Protein AF-A0A015KZS1-F1 (afdb_monomer_lite)

Organism: Rhizophagus irregularis (strain DAOM 197198w) (NCBI:txid1432141)

Structure (mmCIF, N/CA/C/O backbone):
data_AF-A0A015KZS1-F1
#
_entry.id   AF-A0A015KZS1-F1
#
loop_
_atom_site.group_PDB
_atom_site.id
_atom_site.type_symbol
_atom_site.label_atom_id
_atom_site.label_alt_id
_atom_site.label_comp_id
_atom_site.label_asym_id
_atom_site.label_entity_id
_atom_site.label_seq_id
_atom_site.pdbx_PDB_ins_code
_atom_site.Cartn_x
_atom_site.Cartn_y
_atom_site.Cartn_z
_atom_site.occupancy
_atom_site.B_iso_or_equiv
_atom_site.auth_seq_id
_atom_site.auth_comp_id
_atom_site.auth_asym_id
_atom_site.auth_atom_id
_atom_site.pdbx_PDB_model_num
ATOM 1 N N . MET A 1 1 ? 8.414 10.273 -23.914 1.00 41.31 1 MET A N 1
ATOM 2 C CA . MET A 1 1 ? 9.792 10.284 -23.367 1.00 41.31 1 MET A CA 1
ATOM 3 C C . MET A 1 1 ? 10.698 9.603 -24.383 1.00 41.31 1 MET A C 1
ATOM 5 O O . MET A 1 1 ? 10.627 8.392 -24.504 1.00 41.31 1 MET A O 1
ATOM 9 N N . LEU A 1 2 ? 11.470 10.364 -25.162 1.00 37.53 2 LEU A N 1
ATOM 10 C CA . LEU A 1 2 ? 12.447 9.797 -26.099 1.00 37.53 2 LEU A CA 1
ATOM 11 C C . LEU A 1 2 ? 13.645 9.297 -25.290 1.00 37.53 2 LEU A C 1
ATOM 13 O O . LEU A 1 2 ? 14.421 10.102 -24.777 1.00 37.53 2 LEU A O 1
ATOM 17 N N . ILE A 1 3 ? 13.765 7.981 -25.128 1.00 47.75 3 ILE A N 1
ATOM 18 C CA . ILE A 1 3 ? 15.002 7.379 -24.634 1.00 47.75 3 ILE A CA 1
ATOM 19 C C . ILE A 1 3 ? 15.999 7.504 -25.786 1.00 47.75 3 ILE A C 1
ATOM 21 O O . ILE A 1 3 ? 15.872 6.823 -26.798 1.00 47.75 3 ILE A O 1
ATOM 25 N N . ARG A 1 4 ? 16.917 8.467 -25.680 1.00 50.09 4 ARG A N 1
ATOM 26 C CA . ARG A 1 4 ? 18.005 8.639 -26.647 1.00 50.09 4 ARG A CA 1
ATOM 27 C C . ARG A 1 4 ? 19.066 7.577 -26.380 1.00 50.09 4 ARG A C 1
ATOM 29 O O . ARG A 1 4 ? 19.359 7.300 -25.217 1.00 50.09 4 ARG A O 1
ATOM 36 N N . GLU A 1 5 ? 19.622 7.007 -27.445 1.00 52.88 5 GLU A N 1
ATOM 37 C CA . GLU A 1 5 ? 20.758 6.092 -27.353 1.00 52.88 5 GLU A CA 1
ATOM 38 C C . GLU A 1 5 ? 21.885 6.752 -26.557 1.00 52.88 5 GLU A C 1
ATOM 40 O O . GLU A 1 5 ? 22.395 7.817 -26.909 1.00 52.88 5 GLU A O 1
ATOM 45 N N . ALA A 1 6 ? 22.271 6.115 -25.456 1.00 58.34 6 ALA A N 1
ATOM 46 C CA . ALA A 1 6 ? 23.594 6.331 -24.911 1.00 58.34 6 ALA A CA 1
ATOM 47 C C . ALA A 1 6 ? 24.548 5.600 -25.861 1.00 58.34 6 ALA A C 1
ATOM 49 O O . ALA A 1 6 ? 24.364 4.404 -26.080 1.00 58.34 6 ALA A O 1
ATOM 50 N N . PHE A 1 7 ? 25.523 6.305 -26.443 1.00 64.50 7 PHE A N 1
ATOM 51 C CA . PHE A 1 7 ? 26.573 5.740 -27.302 1.00 64.50 7 PHE A CA 1
ATOM 52 C C . PHE A 1 7 ? 27.493 4.802 -26.497 1.00 64.50 7 PHE A C 1
ATOM 54 O O . PHE A 1 7 ? 28.663 5.087 -26.251 1.00 64.50 7 PHE A O 1
ATOM 61 N N . ILE A 1 8 ? 26.936 3.697 -26.012 1.00 74.44 8 ILE A N 1
ATOM 62 C CA . ILE A 1 8 ? 27.614 2.686 -25.216 1.00 74.44 8 ILE A CA 1
ATOM 63 C C . ILE A 1 8 ? 28.193 1.677 -26.194 1.00 74.44 8 ILE A C 1
ATOM 65 O O . ILE A 1 8 ? 27.465 1.028 -26.944 1.00 74.44 8 ILE A O 1
ATOM 69 N N . ASN A 1 9 ? 29.513 1.527 -26.168 1.00 77.25 9 ASN A N 1
ATOM 70 C CA . ASN A 1 9 ? 30.171 0.493 -26.945 1.00 77.25 9 ASN A CA 1
ATOM 71 C C . ASN A 1 9 ? 29.974 -0.861 -26.243 1.00 77.25 9 ASN A C 1
ATOM 73 O O . ASN A 1 9 ? 30.542 -1.112 -25.177 1.00 77.25 9 ASN A O 1
ATOM 77 N N . LEU A 1 10 ? 29.108 -1.701 -26.806 1.00 78.62 10 LEU A N 1
ATOM 78 C CA . LEU A 1 10 ? 28.689 -2.968 -26.215 1.00 78.62 10 LEU A CA 1
ATOM 79 C C . LEU A 1 10 ? 29.472 -4.129 -26.837 1.00 78.62 10 LEU A C 1
ATOM 81 O O . LEU A 1 10 ? 29.408 -4.355 -28.043 1.00 78.62 10 LEU A O 1
ATOM 85 N N . LYS A 1 11 ? 30.147 -4.929 -26.006 1.00 85.75 11 LYS A N 1
ATOM 86 C CA . LYS A 1 11 ? 30.738 -6.203 -26.434 1.00 85.75 11 LYS A CA 1
ATOM 87 C C . LYS A 1 11 ? 29.907 -7.367 -25.905 1.00 85.75 11 LYS A C 1
ATOM 89 O O . LYS A 1 11 ? 29.907 -7.642 -24.708 1.00 85.75 11 LYS A O 1
ATOM 94 N N . LEU A 1 12 ? 29.223 -8.064 -26.807 1.00 85.94 12 LEU A N 1
ATOM 95 C CA . LEU A 1 12 ? 28.456 -9.265 -26.481 1.00 85.94 12 LEU A CA 1
ATOM 96 C C . LEU A 1 12 ? 29.362 -10.497 -26.526 1.00 85.94 12 LEU A C 1
ATOM 98 O O . LEU A 1 12 ? 29.999 -10.773 -27.541 1.00 85.94 12 LEU A O 1
ATOM 102 N N . VAL A 1 13 ? 29.405 -11.252 -25.428 1.00 86.25 13 VAL A N 1
ATOM 103 C CA . VAL A 1 13 ? 30.157 -12.508 -25.332 1.00 86.25 13 VAL A CA 1
ATOM 104 C C . VAL A 1 13 ? 29.194 -13.622 -24.954 1.00 86.25 13 VAL A C 1
ATOM 106 O O . VAL A 1 13 ? 28.576 -13.590 -23.892 1.00 86.25 13 VAL A O 1
ATOM 109 N N . LYS A 1 14 ? 29.062 -14.617 -25.834 1.00 89.81 14 LYS A N 1
ATOM 110 C CA . LYS A 1 14 ? 28.253 -15.808 -25.573 1.00 89.81 14 LYS A CA 1
ATOM 111 C C . LYS A 1 14 ? 29.041 -16.776 -24.696 1.00 89.81 14 LYS A C 1
ATOM 113 O O . LYS A 1 14 ? 30.149 -17.168 -25.048 1.00 89.81 14 LYS A O 1
ATOM 118 N N . ILE A 1 15 ? 28.442 -17.189 -23.585 1.00 89.75 15 ILE A N 1
ATOM 119 C CA . ILE A 1 15 ? 29.035 -18.113 -22.615 1.00 89.75 15 ILE A CA 1
ATOM 120 C C . ILE A 1 15 ? 28.181 -19.384 -22.571 1.00 89.75 15 ILE A C 1
ATOM 122 O O . ILE A 1 15 ? 26.953 -19.324 -22.659 1.00 89.75 15 ILE A O 1
ATOM 126 N N . LYS A 1 16 ? 28.824 -20.551 -22.472 1.00 87.00 16 LYS A N 1
ATOM 127 C CA . LYS A 1 16 ? 28.124 -21.828 -22.286 1.00 87.00 16 LYS A CA 1
ATOM 128 C C . LYS A 1 16 ? 27.555 -21.898 -20.864 1.00 87.00 16 LYS A C 1
ATOM 130 O O . LYS A 1 16 ? 28.233 -21.533 -19.911 1.00 87.00 16 LYS A O 1
ATOM 135 N N . GLY A 1 17 ? 26.332 -22.403 -20.710 1.00 82.25 17 GLY A N 1
ATOM 136 C CA . GLY A 1 17 ? 25.757 -22.638 -19.384 1.00 82.25 17 GLY A CA 1
ATOM 137 C C . GLY A 1 17 ? 26.635 -23.571 -18.546 1.00 82.25 17 GLY A C 1
ATOM 138 O O . GLY A 1 17 ? 27.228 -24.507 -19.087 1.00 82.25 17 GLY A O 1
ATOM 139 N N . HIS A 1 18 ? 26.717 -23.304 -17.241 1.00 79.75 18 HIS A N 1
ATOM 140 C CA . HIS A 1 18 ? 27.516 -24.085 -16.292 1.00 79.75 18 HIS A CA 1
ATOM 141 C C . HIS A 1 18 ? 29.012 -24.161 -16.642 1.00 79.75 18 HIS A C 1
ATOM 143 O O . HIS A 1 18 ? 29.680 -25.145 -16.340 1.00 79.75 18 HIS A O 1
ATOM 149 N N . SER A 1 19 ? 29.563 -23.118 -17.267 1.00 84.56 19 SER A N 1
ATOM 150 C CA . SER A 1 19 ? 30.995 -23.021 -17.576 1.00 84.56 19 SER A CA 1
ATOM 151 C C . SER A 1 19 ? 31.872 -22.685 -16.359 1.00 84.56 19 SER A C 1
ATOM 153 O O . SER A 1 19 ? 33.041 -22.353 -16.537 1.00 84.56 19 SER A O 1
ATOM 155 N N . GLY A 1 20 ? 31.312 -22.687 -15.144 1.00 85.75 20 GLY A N 1
ATOM 156 C CA . GLY A 1 20 ? 32.003 -22.304 -13.908 1.00 85.75 20 GLY A CA 1
ATOM 157 C C . GLY A 1 20 ? 32.264 -20.801 -13.773 1.00 85.75 20 GLY A C 1
ATOM 158 O O . GLY A 1 20 ? 33.031 -20.381 -12.909 1.00 85.75 20 GLY A O 1
ATOM 159 N N . ILE A 1 21 ? 31.650 -19.970 -14.626 1.00 90.94 21 ILE A N 1
ATOM 160 C CA . ILE A 1 21 ? 31.760 -18.513 -14.527 1.00 90.94 21 ILE A CA 1
ATOM 161 C C . ILE A 1 21 ? 30.728 -18.030 -13.513 1.00 90.94 21 ILE A C 1
ATOM 163 O O . ILE A 1 21 ? 29.539 -17.926 -13.816 1.00 90.94 21 ILE A O 1
ATOM 167 N N . ILE A 1 22 ? 31.220 -17.670 -12.329 1.00 92.19 22 ILE A N 1
ATOM 168 C CA . ILE A 1 22 ? 30.424 -17.284 -11.156 1.00 92.19 22 ILE A CA 1
ATOM 169 C C . ILE A 1 22 ? 29.318 -16.277 -11.511 1.00 92.19 22 ILE A C 1
ATOM 171 O O . ILE A 1 22 ? 28.164 -16.469 -11.137 1.00 92.19 22 ILE A O 1
ATOM 175 N N . GLY A 1 23 ? 29.639 -15.223 -12.271 1.00 89.25 23 GLY A N 1
ATOM 176 C CA . GLY A 1 23 ? 28.661 -14.195 -12.651 1.00 89.25 23 GLY A CA 1
ATOM 177 C C . GLY A 1 23 ? 27.521 -14.720 -13.533 1.00 89.25 23 GLY A C 1
ATOM 178 O O . GLY A 1 23 ? 26.363 -14.365 -13.319 1.00 89.25 23 GLY A O 1
ATOM 179 N N . ASN A 1 24 ? 27.832 -15.606 -14.482 1.00 91.00 24 ASN A N 1
ATOM 180 C CA . ASN A 1 24 ? 26.837 -16.237 -15.349 1.00 91.00 24 ASN A CA 1
ATOM 181 C C . ASN A 1 24 ? 25.942 -17.200 -14.553 1.00 91.00 24 ASN A C 1
ATOM 183 O O . ASN A 1 24 ? 24.725 -17.199 -14.725 1.00 91.00 24 ASN A O 1
ATOM 187 N N . ASP A 1 25 ? 26.530 -17.968 -13.635 1.00 90.31 25 ASP A N 1
ATOM 188 C CA . ASP A 1 25 ? 25.793 -18.920 -12.800 1.00 90.31 25 ASP A CA 1
ATOM 189 C C . ASP A 1 25 ? 24.866 -18.208 -11.797 1.00 90.31 25 ASP A C 1
ATOM 191 O O . ASP A 1 25 ? 23.743 -18.657 -11.549 1.00 90.31 25 ASP A O 1
ATOM 195 N N . ILE A 1 26 ? 25.287 -17.057 -11.254 1.00 91.00 26 ILE A N 1
ATOM 196 C CA . ILE A 1 26 ? 24.428 -16.192 -10.431 1.00 91.00 26 ILE A CA 1
ATOM 197 C C . ILE A 1 26 ? 23.257 -15.656 -11.261 1.00 91.00 26 ILE A C 1
ATOM 199 O O . ILE A 1 26 ? 22.112 -15.730 -10.805 1.00 91.00 26 ILE A O 1
ATOM 203 N N . ALA A 1 27 ? 23.521 -15.141 -12.465 1.00 89.69 27 ALA A N 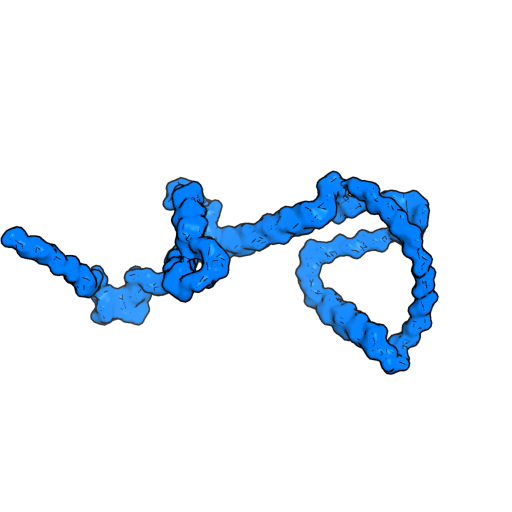1
ATOM 204 C CA . ALA A 1 27 ? 22.482 -14.615 -13.347 1.00 89.69 27 ALA A CA 1
ATOM 205 C C . ALA A 1 27 ? 21.442 -15.692 -13.707 1.00 89.69 27 ALA A C 1
ATOM 207 O O . ALA A 1 27 ? 20.241 -15.452 -13.572 1.00 89.69 27 ALA A O 1
ATOM 208 N N . ASP A 1 28 ? 21.884 -16.903 -14.059 1.00 88.62 28 ASP A N 1
ATOM 209 C CA . ASP A 1 28 ? 21.009 -18.046 -14.348 1.00 88.62 28 ASP A CA 1
ATOM 210 C C . ASP A 1 28 ? 20.164 -18.454 -13.126 1.00 88.62 28 ASP A C 1
ATOM 212 O O . ASP A 1 28 ? 18.945 -18.633 -13.219 1.00 88.62 28 ASP A O 1
ATOM 216 N N . LYS A 1 29 ? 20.777 -18.520 -11.936 1.00 90.06 29 LYS A N 1
ATOM 217 C CA . LYS A 1 29 ? 20.067 -18.817 -10.682 1.00 90.06 29 LYS A CA 1
ATOM 218 C C . LYS A 1 29 ? 18.989 -17.776 -10.369 1.00 90.06 29 LYS A C 1
ATOM 220 O O . LYS A 1 29 ? 17.909 -18.140 -9.897 1.00 90.06 29 LYS A O 1
ATOM 225 N N . LEU A 1 30 ? 19.266 -16.493 -10.603 1.00 87.00 30 LEU A N 1
ATOM 226 C CA . LEU A 1 30 ? 18.306 -15.407 -10.393 1.00 87.00 30 LEU A CA 1
ATOM 227 C C . LEU A 1 30 ? 17.171 -15.445 -11.421 1.00 87.00 30 LEU A C 1
ATOM 229 O O . LEU A 1 30 ? 16.008 -15.345 -11.032 1.00 87.00 30 LEU A O 1
ATOM 233 N N . ALA A 1 31 ? 17.480 -15.677 -12.699 1.00 86.19 31 ALA A N 1
ATOM 234 C CA . ALA A 1 31 ? 16.476 -15.832 -13.749 1.00 86.19 31 ALA A CA 1
ATOM 235 C C . ALA A 1 31 ? 15.510 -16.992 -13.441 1.00 86.19 31 ALA A C 1
ATOM 237 O O . ALA A 1 31 ? 14.290 -16.833 -13.525 1.00 86.19 31 ALA A O 1
ATOM 238 N N . LYS A 1 32 ? 16.036 -18.133 -12.969 1.00 85.50 32 LYS A N 1
ATOM 239 C CA . LYS A 1 32 ? 15.231 -19.286 -12.526 1.00 85.50 32 LYS A CA 1
ATOM 240 C C . LYS A 1 32 ? 14.291 -18.954 -11.368 1.00 85.50 32 LYS A C 1
ATOM 242 O O . LYS A 1 32 ? 13.154 -19.419 -11.372 1.00 85.50 32 LYS A O 1
ATOM 247 N N . LYS A 1 33 ? 14.730 -18.139 -10.401 1.00 83.69 33 LYS A N 1
ATOM 248 C CA . LYS A 1 33 ? 13.868 -17.658 -9.305 1.00 83.69 33 LYS A CA 1
ATOM 249 C C . LYS A 1 33 ? 12.773 -16.713 -9.807 1.00 83.69 33 LYS A C 1
ATOM 251 O O . LYS A 1 33 ? 11.633 -16.832 -9.374 1.00 83.69 33 LYS A O 1
ATOM 256 N N . GLY A 1 34 ? 13.104 -15.818 -10.740 1.00 75.19 34 GLY A N 1
ATOM 257 C CA . GLY A 1 34 ? 12.158 -14.864 -11.329 1.00 75.19 34 GLY A CA 1
ATOM 258 C C . GLY A 1 34 ? 11.072 -15.508 -12.197 1.00 75.19 34 GLY A C 1
ATOM 259 O O . GLY A 1 34 ? 9.996 -14.932 -12.346 1.00 75.19 34 GLY A O 1
ATOM 260 N N . ARG A 1 35 ? 11.316 -16.720 -12.718 1.00 70.06 35 ARG A N 1
ATOM 261 C CA . ARG A 1 35 ? 10.360 -17.480 -13.542 1.00 70.06 35 ARG A CA 1
ATOM 262 C C . ARG A 1 35 ? 9.046 -17.803 -12.820 1.00 70.06 35 ARG A C 1
ATOM 264 O O . ARG A 1 35 ? 8.021 -17.927 -13.477 1.00 70.06 35 ARG A O 1
ATOM 271 N N . CYS A 1 36 ? 9.074 -17.957 -11.496 1.00 62.44 36 CYS A N 1
ATOM 272 C CA . CYS A 1 36 ? 7.914 -18.380 -10.701 1.00 62.44 36 CYS A CA 1
ATOM 273 C C . CYS A 1 36 ? 7.181 -17.220 -9.998 1.00 62.44 36 CYS A C 1
ATOM 275 O O . CYS A 1 36 ? 6.310 -17.473 -9.169 1.00 62.44 36 CYS A O 1
ATOM 277 N N . GLY A 1 37 ? 7.539 -15.962 -10.274 1.00 61.97 37 GLY A N 1
ATOM 278 C CA . GLY A 1 37 ? 6.851 -14.806 -9.701 1.00 61.97 37 GLY A CA 1
ATOM 279 C C . GLY A 1 37 ? 5.558 -14.489 -10.452 1.00 61.97 37 GLY A C 1
ATOM 280 O O . GLY A 1 37 ? 5.571 -14.387 -11.679 1.00 61.97 37 GLY A O 1
ATOM 281 N N . ASN A 1 38 ? 4.460 -14.256 -9.723 1.00 63.16 38 ASN A N 1
ATOM 282 C CA . ASN A 1 38 ? 3.291 -13.535 -10.242 1.00 63.16 38 ASN A CA 1
ATOM 283 C C . ASN A 1 38 ? 3.689 -12.069 -10.476 1.00 63.16 38 ASN A C 1
ATOM 285 O O . ASN A 1 38 ? 3.342 -11.177 -9.705 1.00 63.16 38 ASN A O 1
ATOM 289 N N . ASN A 1 39 ? 4.508 -11.824 -11.498 1.00 59.31 39 ASN A N 1
ATOM 290 C CA . ASN A 1 39 ? 5.004 -10.494 -11.803 1.00 59.31 39 ASN A CA 1
ATOM 291 C C . ASN A 1 39 ? 3.834 -9.651 -12.323 1.00 59.31 39 ASN A C 1
ATOM 293 O O . ASN A 1 39 ? 3.257 -9.957 -13.364 1.00 59.31 39 ASN A O 1
ATOM 297 N N . LEU A 1 40 ? 3.512 -8.572 -11.605 1.00 55.97 40 LEU A N 1
ATOM 298 C CA . LEU A 1 40 ? 2.467 -7.604 -11.972 1.00 55.97 40 LEU A CA 1
ATOM 299 C C . LEU A 1 40 ? 2.733 -6.916 -13.323 1.00 55.97 40 LEU A C 1
ATOM 301 O O . LEU A 1 40 ? 1.823 -6.358 -13.929 1.00 55.97 40 LEU A O 1
ATOM 305 N N . PHE A 1 41 ? 3.978 -6.963 -13.803 1.00 53.25 41 PHE A N 1
ATOM 306 C CA . PHE A 1 41 ? 4.417 -6.330 -15.039 1.00 53.25 41 PHE A CA 1
ATOM 307 C C . PHE A 1 41 ? 4.919 -7.373 -16.039 1.00 53.25 41 PHE A C 1
ATOM 309 O O . PHE A 1 41 ? 5.863 -8.115 -15.760 1.00 53.25 41 PHE A O 1
ATOM 316 N N . ARG A 1 42 ? 4.323 -7.383 -17.235 1.00 55.59 42 ARG A N 1
ATOM 317 C CA . ARG A 1 42 ? 4.867 -8.060 -18.418 1.00 55.59 42 ARG A CA 1
ATOM 318 C C . ARG A 1 42 ? 5.629 -7.036 -19.253 1.00 55.59 42 ARG A C 1
ATOM 320 O O . ARG A 1 42 ? 5.016 -6.221 -19.930 1.00 55.59 42 ARG A O 1
ATOM 327 N N . ASN A 1 43 ? 6.958 -7.070 -19.194 1.00 54.22 43 ASN A N 1
ATOM 328 C CA . ASN A 1 43 ? 7.804 -6.311 -20.116 1.00 54.22 43 ASN A CA 1
ATOM 329 C C . ASN A 1 43 ? 8.059 -7.171 -21.357 1.00 54.22 43 ASN A C 1
ATOM 331 O O . ASN A 1 43 ? 9.124 -7.772 -21.486 1.00 54.22 43 ASN A O 1
ATOM 335 N N . ASN A 1 44 ? 7.065 -7.280 -22.237 1.00 52.25 44 ASN A N 1
ATOM 336 C CA . ASN A 1 44 ? 7.302 -7.830 -23.566 1.00 52.25 44 ASN A CA 1
ATOM 337 C C . ASN A 1 44 ? 8.077 -6.779 -24.365 1.00 52.25 44 ASN A C 1
ATOM 339 O O . ASN A 1 44 ? 7.616 -5.651 -24.531 1.00 52.25 44 ASN A O 1
ATOM 343 N N . VAL A 1 45 ? 9.288 -7.128 -24.790 1.00 51.28 45 VAL A N 1
ATOM 344 C CA . VAL A 1 45 ? 10.085 -6.301 -25.698 1.00 51.28 45 VAL A CA 1
ATOM 345 C C . VAL A 1 45 ? 10.011 -6.985 -27.051 1.00 51.28 45 VAL A C 1
ATOM 347 O O . VAL A 1 45 ? 10.747 -7.933 -27.308 1.00 51.28 45 VAL A O 1
ATOM 350 N N . ASP A 1 46 ? 9.072 -6.545 -27.883 1.00 47.00 46 ASP A N 1
ATOM 351 C CA . ASP A 1 46 ? 8.711 -7.278 -29.098 1.00 47.00 46 ASP A CA 1
ATOM 352 C C . ASP A 1 46 ? 9.667 -7.043 -30.277 1.00 47.00 46 ASP A C 1
ATOM 354 O O . ASP A 1 46 ? 9.571 -7.753 -31.272 1.00 47.00 46 ASP A O 1
ATOM 358 N N . PHE A 1 47 ? 10.627 -6.111 -30.200 1.00 49.38 47 PHE A N 1
ATOM 359 C CA . PHE A 1 47 ? 11.582 -5.908 -31.294 1.00 49.38 47 PHE A CA 1
ATOM 360 C C . PHE A 1 47 ? 12.878 -5.219 -30.843 1.00 49.38 47 PHE A C 1
ATOM 362 O O . PHE A 1 47 ? 12.844 -4.188 -30.174 1.00 49.38 47 PHE A O 1
ATOM 369 N N . ILE A 1 48 ? 14.029 -5.762 -31.256 1.00 47.09 48 ILE A N 1
ATOM 370 C CA . ILE A 1 48 ? 15.344 -5.115 -31.145 1.00 47.09 48 ILE A CA 1
ATOM 371 C C . ILE A 1 48 ? 15.805 -4.823 -32.571 1.00 47.09 48 ILE A C 1
ATOM 373 O O . ILE A 1 48 ? 16.334 -5.696 -33.252 1.00 47.09 48 ILE A O 1
ATOM 377 N N . ASN A 1 49 ? 15.564 -3.604 -33.046 1.00 47.25 49 ASN A N 1
ATOM 378 C CA . ASN A 1 49 ? 16.217 -3.093 -34.244 1.00 47.25 49 ASN A CA 1
ATOM 379 C C . ASN A 1 49 ? 16.426 -1.583 -34.082 1.00 47.25 49 ASN A C 1
ATOM 381 O O . ASN A 1 49 ? 15.485 -0.875 -33.719 1.00 47.25 49 ASN A O 1
ATOM 385 N N . ASN A 1 50 ? 17.638 -1.095 -34.352 1.00 49.56 50 ASN A N 1
ATOM 386 C CA . ASN A 1 50 ? 18.115 0.270 -34.050 1.00 49.56 50 ASN A CA 1
ATOM 387 C C . ASN A 1 50 ? 17.450 1.392 -34.886 1.00 49.56 50 ASN A C 1
ATOM 389 O O . ASN A 1 50 ? 17.976 2.492 -34.998 1.00 49.56 50 ASN A O 1
ATOM 393 N N . ILE A 1 51 ? 16.288 1.126 -35.485 1.00 50.94 51 ILE A N 1
ATOM 394 C CA . ILE A 1 51 ? 15.466 2.092 -36.231 1.00 50.94 51 ILE A CA 1
ATOM 395 C C . ILE A 1 51 ? 14.200 2.465 -35.434 1.00 50.94 51 ILE A C 1
ATOM 397 O O . ILE A 1 51 ? 13.584 3.499 -35.681 1.00 50.94 51 ILE A O 1
ATOM 401 N N . LEU A 1 52 ? 13.792 1.642 -34.461 1.00 46.00 52 LEU A N 1
ATOM 402 C CA . LEU A 1 52 ? 12.479 1.742 -33.827 1.00 46.00 52 LEU A CA 1
ATOM 403 C C . LEU A 1 52 ? 12.521 2.519 -32.509 1.00 46.00 52 LEU A C 1
ATOM 405 O O . LEU A 1 52 ? 13.069 2.069 -31.502 1.00 46.00 52 LEU A O 1
ATOM 409 N N . SER A 1 53 ? 11.843 3.668 -32.496 1.00 52.22 53 SER A N 1
ATOM 410 C CA . SER A 1 53 ? 11.401 4.312 -31.264 1.00 52.22 53 SER A CA 1
ATOM 411 C C . SER A 1 53 ? 10.388 3.404 -30.566 1.00 52.22 53 SER A C 1
ATOM 413 O O . SER A 1 53 ? 9.264 3.248 -31.044 1.00 52.22 53 SER A O 1
ATOM 415 N N . TYR A 1 54 ? 10.760 2.808 -29.437 1.00 64.19 54 TYR A N 1
ATOM 416 C CA . TYR A 1 54 ? 9.810 2.071 -28.613 1.00 64.19 54 TYR A CA 1
ATOM 417 C C . TYR A 1 54 ? 9.067 3.038 -27.692 1.00 64.19 54 TYR A C 1
ATOM 419 O O . TYR A 1 54 ? 9.663 3.883 -27.018 1.00 64.19 54 TYR A O 1
ATOM 427 N N . PHE A 1 55 ? 7.745 2.901 -27.661 1.00 68.06 55 PHE A N 1
ATOM 428 C CA . PHE A 1 55 ? 6.908 3.544 -26.661 1.00 68.06 55 PHE A CA 1
ATOM 429 C C . PHE A 1 55 ? 6.537 2.502 -25.612 1.00 68.06 55 PHE A C 1
ATOM 431 O O . PHE A 1 55 ? 5.991 1.462 -25.969 1.00 68.06 55 PHE A O 1
ATOM 438 N N . PRO A 1 56 ? 6.845 2.734 -24.328 1.00 76.00 56 PRO A N 1
ATOM 439 C CA . PRO A 1 56 ? 6.408 1.838 -23.273 1.00 76.00 56 PRO A CA 1
ATOM 440 C C . PRO A 1 56 ? 4.876 1.874 -23.200 1.00 76.00 56 PRO A C 1
ATOM 442 O O . PRO A 1 56 ? 4.271 2.948 -23.206 1.00 76.00 56 PRO A O 1
ATOM 445 N N . VAL A 1 57 ? 4.259 0.699 -23.144 1.00 80.88 57 VAL A N 1
ATOM 446 C CA . VAL A 1 57 ? 2.805 0.516 -23.153 1.00 80.88 57 VAL A CA 1
ATOM 447 C C . VAL A 1 57 ? 2.376 -0.159 -21.850 1.00 80.88 57 VAL A C 1
ATOM 449 O O . VAL A 1 57 ? 3.063 -1.044 -21.344 1.00 80.88 57 VAL A O 1
ATOM 452 N N . PHE A 1 58 ? 1.237 0.255 -21.301 1.00 84.38 58 PHE A N 1
ATOM 453 C CA . PHE A 1 58 ? 0.571 -0.387 -20.174 1.00 84.38 58 PHE A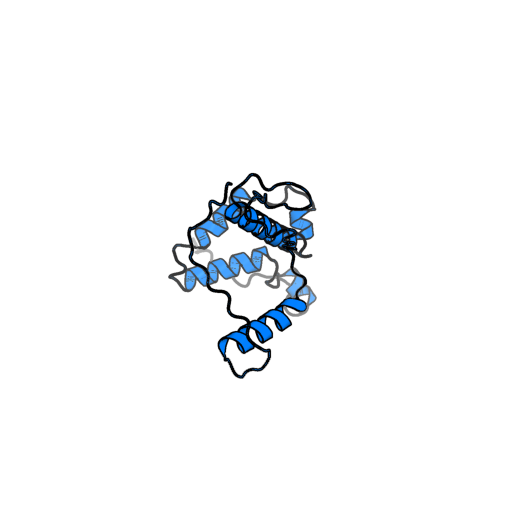 CA 1
ATOM 454 C C . PHE A 1 58 ? -0.875 -0.706 -20.550 1.00 84.38 58 PHE A C 1
ATOM 456 O O . PHE A 1 58 ? -1.651 0.211 -20.808 1.00 84.38 58 PHE A O 1
ATOM 463 N N . ILE A 1 59 ? -1.231 -1.996 -20.566 1.00 87.12 59 ILE A N 1
ATOM 464 C CA . ILE A 1 59 ? -2.559 -2.484 -20.990 1.00 87.12 59 ILE A CA 1
ATOM 465 C C . ILE A 1 59 ? -2.946 -1.864 -22.345 1.00 87.12 59 ILE A C 1
ATOM 467 O O . ILE A 1 59 ? -3.923 -1.126 -22.455 1.00 87.12 59 ILE A O 1
ATOM 471 N N . ASP A 1 60 ? -2.090 -2.070 -23.347 1.00 82.88 60 ASP A N 1
ATOM 472 C CA . ASP A 1 60 ? -2.264 -1.579 -24.723 1.00 82.88 60 ASP A CA 1
ATOM 473 C C . ASP A 1 60 ? -2.401 -0.050 -24.877 1.00 82.88 60 ASP A C 1
ATOM 475 O O . ASP A 1 60 ? -2.671 0.452 -25.967 1.00 82.88 60 ASP A O 1
ATOM 479 N N . LYS A 1 61 ? -2.152 0.722 -23.808 1.00 83.56 61 LYS A N 1
ATOM 480 C CA . LYS A 1 61 ? -2.124 2.189 -23.828 1.00 83.56 61 LYS A CA 1
ATOM 481 C C . LYS A 1 61 ? -0.701 2.728 -23.665 1.00 83.56 61 LYS A C 1
ATOM 483 O O . LYS A 1 61 ? -0.001 2.315 -22.736 1.00 83.56 61 LYS A O 1
ATOM 488 N N . PRO A 1 62 ? -0.248 3.659 -24.521 1.00 82.81 62 PRO A N 1
ATOM 489 C CA . PRO A 1 62 ? 1.086 4.233 -24.410 1.00 82.81 62 PRO A CA 1
ATOM 490 C C . PRO A 1 62 ? 1.235 5.036 -23.112 1.00 82.81 62 PRO A C 1
ATOM 492 O O . PRO A 1 62 ? 0.339 5.768 -22.692 1.00 82.81 62 PRO A O 1
ATOM 495 N N . ILE A 1 63 ? 2.393 4.913 -22.470 1.00 84.75 63 ILE A N 1
ATOM 496 C CA . ILE A 1 63 ? 2.732 5.680 -21.273 1.00 84.75 63 ILE A CA 1
ATOM 497 C C . ILE A 1 63 ? 3.335 7.015 -21.715 1.00 84.75 63 ILE A C 1
ATOM 499 O O . ILE A 1 63 ? 4.494 7.103 -22.125 1.00 84.75 63 ILE A O 1
ATOM 503 N N . GLU A 1 64 ? 2.544 8.078 -21.603 1.00 84.44 64 GLU A N 1
ATOM 504 C CA . GLU A 1 64 ? 2.944 9.433 -22.010 1.00 84.44 64 GLU A CA 1
ATOM 505 C C . GLU A 1 64 ? 3.784 10.162 -20.949 1.00 84.44 64 GLU A C 1
ATOM 507 O O . GLU A 1 64 ? 4.523 11.104 -21.246 1.00 84.44 64 GLU A O 1
ATOM 512 N N . VAL A 1 65 ? 3.713 9.707 -19.697 1.00 85.12 65 VAL A N 1
ATOM 513 C CA . VAL A 1 65 ? 4.457 10.281 -18.572 1.00 85.12 65 VAL A CA 1
ATOM 514 C C . VAL A 1 65 ? 5.840 9.639 -18.419 1.00 85.12 65 VAL A C 1
ATOM 516 O O . VAL A 1 65 ? 6.158 8.606 -19.001 1.00 85.12 65 VAL A O 1
ATOM 519 N N . ASN A 1 66 ? 6.697 10.239 -17.592 1.00 86.62 66 ASN A N 1
ATOM 520 C CA . ASN A 1 66 ? 7.980 9.633 -17.239 1.00 86.62 66 ASN A CA 1
ATOM 521 C C . ASN A 1 66 ? 7.775 8.228 -16.627 1.00 86.62 66 ASN A C 1
ATOM 523 O O . ASN A 1 66 ? 7.039 8.093 -15.648 1.00 86.62 66 ASN A O 1
ATOM 527 N N . ILE A 1 67 ? 8.468 7.211 -17.160 1.00 84.94 67 ILE A N 1
ATOM 528 C CA . ILE A 1 67 ? 8.308 5.798 -16.759 1.00 84.94 67 ILE A CA 1
ATOM 529 C C . ILE A 1 67 ? 8.489 5.609 -15.248 1.00 84.94 67 ILE A C 1
ATOM 531 O O . ILE A 1 67 ? 7.709 4.904 -14.617 1.00 84.94 67 ILE A O 1
ATOM 535 N N . ARG A 1 68 ? 9.470 6.273 -14.625 1.00 87.69 68 ARG A N 1
ATOM 536 C CA . ARG A 1 68 ? 9.681 6.158 -13.174 1.00 87.69 68 ARG A CA 1
ATOM 537 C C . ARG A 1 68 ? 8.482 6.696 -12.396 1.00 87.69 68 ARG A C 1
ATOM 539 O O . ARG A 1 68 ? 8.030 6.046 -11.460 1.00 87.69 68 ARG A O 1
ATOM 546 N N . ARG A 1 69 ? 7.951 7.864 -12.780 1.00 90.12 69 ARG A N 1
ATOM 547 C CA . ARG A 1 69 ? 6.739 8.426 -12.154 1.00 90.12 69 ARG A CA 1
ATOM 548 C C . ARG A 1 69 ? 5.531 7.516 -12.361 1.00 90.12 69 ARG A C 1
ATOM 550 O O . ARG A 1 69 ? 4.744 7.350 -11.437 1.00 90.12 69 ARG A O 1
ATOM 557 N N . PHE A 1 70 ? 5.412 6.920 -13.546 1.00 90.25 70 PHE A N 1
ATOM 558 C CA . PHE A 1 70 ? 4.363 5.957 -13.859 1.00 90.25 70 PHE A CA 1
ATOM 559 C C . PHE A 1 70 ? 4.415 4.736 -12.940 1.00 90.25 70 PHE A C 1
ATOM 561 O O . PHE A 1 70 ? 3.433 4.436 -12.268 1.00 90.25 70 PHE A O 1
ATOM 568 N N . ILE A 1 71 ? 5.581 4.088 -12.854 1.00 89.56 71 ILE A N 1
ATOM 569 C CA . ILE A 1 71 ? 5.802 2.910 -12.008 1.00 89.56 71 ILE A CA 1
ATOM 570 C C . ILE A 1 71 ? 5.499 3.239 -10.546 1.00 89.56 71 ILE A C 1
ATOM 572 O O . ILE A 1 71 ? 4.742 2.516 -9.907 1.00 89.56 71 ILE A O 1
ATOM 576 N N . LEU A 1 72 ? 6.033 4.350 -10.026 1.00 92.44 72 LEU A N 1
ATOM 577 C CA . LEU A 1 72 ? 5.776 4.766 -8.644 1.00 92.44 72 LEU A CA 1
ATOM 578 C C . LEU A 1 72 ? 4.286 4.991 -8.377 1.00 92.44 72 LEU A C 1
ATOM 580 O O . LEU A 1 72 ? 3.798 4.625 -7.312 1.00 92.44 72 LEU A O 1
ATOM 584 N N . LYS A 1 73 ? 3.555 5.559 -9.343 1.00 93.94 73 LYS A N 1
ATOM 585 C CA . LYS A 1 73 ? 2.113 5.770 -9.217 1.00 93.94 73 LYS A CA 1
ATOM 586 C C . LYS A 1 73 ? 1.353 4.446 -9.198 1.00 93.94 73 LYS A C 1
ATOM 588 O O . LYS A 1 73 ? 0.500 4.283 -8.337 1.00 93.94 73 LYS A O 1
ATOM 593 N N . ILE A 1 74 ? 1.686 3.502 -10.082 1.00 92.00 74 ILE A N 1
ATOM 594 C CA . ILE A 1 74 ? 1.065 2.168 -10.073 1.00 92.00 74 ILE A CA 1
ATOM 595 C C . ILE A 1 74 ? 1.324 1.459 -8.750 1.00 92.00 74 ILE A C 1
ATOM 597 O O . ILE A 1 74 ? 0.381 0.936 -8.171 1.00 92.00 74 ILE A O 1
ATOM 601 N N . LEU A 1 75 ? 2.567 1.453 -8.266 1.00 93.00 75 LEU A N 1
ATOM 602 C CA . LEU A 1 75 ? 2.907 0.801 -7.001 1.00 93.00 75 LEU A CA 1
ATOM 603 C C . LEU A 1 75 ? 2.122 1.415 -5.838 1.00 93.00 75 LEU A C 1
ATOM 605 O O . LEU A 1 75 ? 1.458 0.686 -5.112 1.00 93.00 75 LEU A O 1
ATOM 609 N N . ALA A 1 76 ? 2.100 2.746 -5.729 1.00 92.94 76 ALA A N 1
ATOM 610 C CA . ALA A 1 76 ? 1.332 3.433 -4.694 1.00 92.94 76 ALA A CA 1
ATOM 611 C C . ALA A 1 76 ? -0.178 3.147 -4.793 1.00 92.94 76 ALA A C 1
ATOM 613 O O . ALA A 1 76 ? -0.849 2.983 -3.777 1.00 92.94 76 ALA A O 1
ATOM 614 N N . THR A 1 77 ? -0.730 3.067 -6.009 1.00 92.25 77 THR A N 1
ATOM 615 C CA . THR A 1 77 ? -2.132 2.683 -6.222 1.00 92.25 77 THR A CA 1
ATOM 616 C C . THR A 1 77 ? -2.382 1.221 -5.851 1.00 92.25 77 THR A C 1
ATOM 618 O O . THR A 1 77 ? -3.405 0.932 -5.237 1.00 92.25 77 THR A O 1
ATOM 621 N N . GLY A 1 78 ? -1.460 0.313 -6.176 1.00 93.38 78 GLY A N 1
ATOM 622 C CA . GLY A 1 78 ? -1.528 -1.098 -5.801 1.00 93.38 78 GLY A CA 1
ATOM 623 C C . GLY A 1 78 ? -1.536 -1.275 -4.286 1.00 93.38 78 GLY A C 1
ATOM 624 O O . GLY A 1 78 ? -2.472 -1.861 -3.755 1.00 93.38 78 GLY A O 1
ATOM 625 N N . GLU A 1 79 ? -0.574 -0.668 -3.590 1.00 91.31 79 GLU A N 1
ATOM 626 C CA . GLU A 1 79 ? -0.493 -0.676 -2.124 1.00 91.31 79 GLU A CA 1
ATOM 627 C C . GLU A 1 79 ? -1.764 -0.107 -1.475 1.00 91.31 79 GLU A C 1
ATOM 629 O O . GLU A 1 79 ? -2.325 -0.715 -0.564 1.00 91.31 79 GLU A O 1
ATOM 634 N N . ALA A 1 80 ? -2.262 1.034 -1.965 1.00 88.94 80 ALA A N 1
ATOM 635 C CA . ALA A 1 80 ? -3.494 1.636 -1.457 1.00 88.94 80 ALA A CA 1
ATOM 636 C C . ALA A 1 80 ? -4.724 0.740 -1.681 1.00 88.94 80 ALA A C 1
ATOM 638 O O . ALA A 1 80 ? -5.601 0.677 -0.820 1.00 88.94 80 ALA A O 1
ATOM 639 N N . THR A 1 81 ? -4.778 0.038 -2.816 1.00 89.75 81 THR A N 1
ATOM 640 C CA . THR A 1 81 ? -5.879 -0.875 -3.159 1.00 89.75 81 THR A CA 1
ATOM 641 C C . THR A 1 81 ? -5.836 -2.141 -2.309 1.00 89.75 81 THR A C 1
ATOM 643 O O . THR A 1 81 ? -6.850 -2.552 -1.756 1.00 89.75 81 THR A O 1
ATOM 646 N N . GLU A 1 82 ? -4.666 -2.762 -2.152 1.00 90.50 82 GLU A N 1
ATOM 647 C CA . GLU A 1 82 ? -4.509 -3.918 -1.262 1.00 90.50 82 GLU A CA 1
ATOM 648 C C . GLU A 1 82 ? -4.900 -3.560 0.172 1.00 90.50 82 GLU A C 1
ATOM 650 O O . GLU A 1 82 ? -5.618 -4.305 0.840 1.00 90.50 82 GLU A O 1
ATOM 655 N N . TRP A 1 83 ? -4.485 -2.377 0.621 1.00 88.44 83 TRP A N 1
ATOM 656 C CA . TRP A 1 83 ? -4.826 -1.855 1.930 1.00 88.44 83 TRP A CA 1
ATOM 657 C C . TRP A 1 83 ? -6.331 -1.625 2.114 1.00 88.44 83 TRP A C 1
ATOM 659 O O . TRP A 1 83 ? -6.874 -2.011 3.152 1.00 88.44 83 TRP A O 1
ATOM 669 N N . SER A 1 84 ? -7.023 -1.034 1.133 1.00 87.31 84 SER A N 1
ATOM 670 C CA . SER A 1 84 ? -8.471 -0.788 1.220 1.00 87.31 84 SER A CA 1
ATOM 671 C C . SER A 1 84 ? -9.282 -2.083 1.187 1.00 87.31 84 SER A C 1
ATOM 673 O O . SER A 1 84 ? -10.340 -2.171 1.809 1.00 87.31 84 SER A O 1
ATOM 675 N N . LEU A 1 85 ? -8.775 -3.112 0.503 1.00 88.50 85 LEU A N 1
ATOM 676 C CA . LEU A 1 85 ? -9.408 -4.427 0.404 1.00 88.50 85 LEU A CA 1
ATOM 677 C C . LEU A 1 85 ? -9.228 -5.299 1.654 1.00 88.50 85 LEU A C 1
ATOM 679 O O . LEU A 1 85 ? -9.896 -6.329 1.763 1.00 88.50 85 LEU A O 1
ATOM 683 N N . LEU A 1 86 ? -8.384 -4.916 2.619 1.00 87.38 86 LEU A N 1
ATOM 684 C CA . LEU A 1 86 ? -8.293 -5.621 3.900 1.00 87.38 86 LEU A CA 1
ATOM 685 C C . LEU A 1 86 ? -9.648 -5.606 4.613 1.00 87.38 86 LEU A C 1
ATOM 687 O O . LEU A 1 86 ? -10.257 -4.554 4.779 1.00 87.38 86 LEU A O 1
ATOM 691 N N . LYS A 1 87 ? -10.094 -6.761 5.124 1.00 84.56 87 LYS A N 1
ATOM 692 C CA . LYS A 1 87 ? -11.409 -6.919 5.777 1.00 84.56 87 LYS A CA 1
ATOM 693 C C . LYS A 1 87 ? -11.686 -5.877 6.872 1.00 84.56 87 LYS A C 1
ATOM 695 O O . LYS A 1 87 ? -12.810 -5.412 7.000 1.00 84.56 87 LYS A O 1
ATOM 700 N N . ASN A 1 88 ? -10.659 -5.479 7.625 1.00 79.94 88 ASN A N 1
ATOM 701 C CA . ASN A 1 88 ? -10.773 -4.460 8.676 1.00 79.94 88 ASN A CA 1
ATOM 702 C C . ASN A 1 88 ? -11.029 -3.044 8.132 1.00 79.94 88 ASN A C 1
ATOM 704 O O . ASN A 1 88 ? -11.601 -2.220 8.843 1.00 79.94 88 ASN A O 1
ATOM 708 N N . ASN A 1 89 ? -10.589 -2.776 6.901 1.00 82.69 89 ASN A N 1
ATOM 709 C CA . ASN A 1 89 ? -10.670 -1.480 6.236 1.00 82.69 89 ASN A CA 1
ATOM 710 C C . ASN A 1 89 ? -11.833 -1.413 5.237 1.00 82.69 89 ASN A C 1
ATOM 712 O O . ASN A 1 89 ? -12.235 -0.318 4.870 1.00 82.69 89 ASN A O 1
ATOM 716 N N . GLN A 1 90 ? -12.412 -2.545 4.822 1.00 82.31 90 GLN A N 1
ATOM 717 C CA . GLN A 1 90 ? -13.503 -2.559 3.841 1.00 82.31 90 GLN A CA 1
ATOM 718 C C . GLN A 1 90 ? -14.719 -1.739 4.293 1.00 82.31 90 GLN A C 1
ATOM 720 O O . GLN A 1 90 ? -15.223 -0.936 3.516 1.00 82.31 90 GLN A O 1
ATOM 725 N N . GLU A 1 91 ? -15.150 -1.879 5.553 1.00 79.44 91 GLU A N 1
ATOM 726 C CA . GLU A 1 91 ? -16.228 -1.050 6.124 1.00 79.44 91 GLU A CA 1
ATOM 727 C C . GLU A 1 91 ? -15.877 0.441 6.101 1.00 79.44 91 GLU A C 1
ATOM 729 O O . GLU A 1 91 ? -16.743 1.283 5.906 1.00 79.44 91 GLU A O 1
ATOM 734 N N . LEU A 1 92 ? -14.597 0.763 6.278 1.00 78.62 92 LEU A N 1
ATOM 735 C CA . LEU A 1 92 ? -14.104 2.131 6.331 1.00 78.62 92 LEU A CA 1
ATOM 736 C C . LEU A 1 92 ? -14.006 2.784 4.949 1.00 78.62 92 LEU A C 1
ATOM 738 O O . LEU A 1 92 ? -14.288 3.968 4.796 1.00 78.62 92 LEU A O 1
ATOM 742 N N . CYS A 1 93 ? -13.554 2.019 3.958 1.00 78.00 93 CYS A N 1
ATOM 743 C CA . CYS A 1 93 ? -13.280 2.501 2.610 1.00 78.00 93 CYS A CA 1
ATOM 744 C C . CYS A 1 93 ? -14.497 2.407 1.684 1.00 78.00 93 CYS A C 1
ATOM 746 O O . CYS A 1 93 ? -14.615 3.218 0.769 1.00 78.00 93 CYS A O 1
ATOM 748 N N . TYR A 1 94 ? -15.371 1.421 1.898 1.00 81.19 94 TYR A N 1
ATOM 749 C CA . TYR A 1 94 ? -16.506 1.114 1.019 1.00 81.19 94 TYR A CA 1
ATOM 750 C C . TYR A 1 94 ? -17.860 1.100 1.745 1.00 81.19 94 TYR A C 1
ATOM 752 O O . TYR A 1 94 ? -18.884 0.884 1.099 1.00 81.19 94 TYR A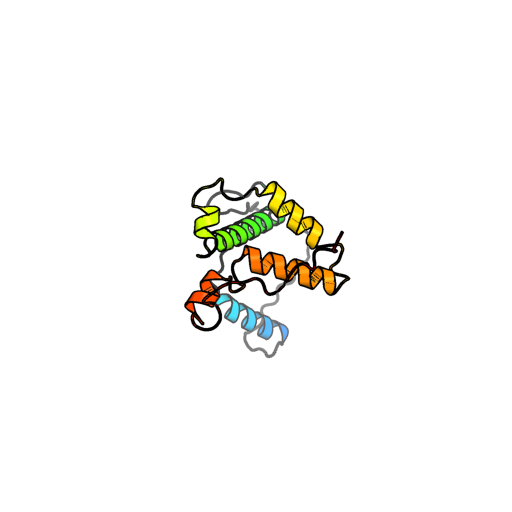 O 1
ATOM 760 N N . GLY A 1 95 ? -17.879 1.296 3.068 1.00 75.62 95 GLY A N 1
ATOM 761 C CA . GLY A 1 95 ? -19.105 1.516 3.834 1.00 75.62 95 GLY A CA 1
ATOM 762 C C . GLY A 1 95 ? -19.554 2.978 3.786 1.00 75.62 95 GLY A C 1
ATOM 763 O O . GLY A 1 95 ? -19.404 3.657 2.772 1.00 75.62 95 GLY A O 1
ATOM 764 N N . ASP A 1 96 ? -20.121 3.475 4.885 1.00 69.56 96 ASP A N 1
ATOM 765 C CA . ASP A 1 96 ? -20.575 4.864 4.969 1.00 69.56 96 ASP A CA 1
ATOM 766 C C . ASP A 1 96 ? -19.375 5.828 4.954 1.00 69.56 96 ASP A C 1
ATOM 768 O O . ASP A 1 96 ? -18.592 5.917 5.904 1.00 69.56 96 ASP A O 1
ATOM 772 N N . VAL A 1 97 ? -19.234 6.542 3.837 1.00 63.97 97 VAL A N 1
ATOM 773 C CA . VAL A 1 97 ? -18.056 7.338 3.455 1.00 63.97 97 VAL A CA 1
ATOM 774 C C . VAL A 1 97 ? -17.787 8.503 4.427 1.00 63.97 97 VAL A C 1
ATOM 776 O O . VAL A 1 97 ? -16.703 9.082 4.417 1.00 63.97 97 VAL A O 1
ATOM 779 N N . ASN A 1 98 ? -18.731 8.820 5.319 1.00 68.75 98 ASN A N 1
ATOM 780 C CA . ASN A 1 98 ? -18.670 9.973 6.221 1.00 68.75 98 ASN A CA 1
ATOM 781 C C . ASN A 1 98 ? -18.270 9.649 7.669 1.00 68.75 98 ASN A C 1
ATOM 783 O O . ASN A 1 98 ? -18.329 10.526 8.529 1.00 68.75 98 ASN A O 1
ATOM 787 N N . GLN A 1 99 ? -17.851 8.418 7.973 1.00 72.44 99 GLN A N 1
ATOM 788 C CA . GLN A 1 99 ? -17.489 8.055 9.350 1.00 72.44 99 GLN A CA 1
ATOM 789 C C . GLN A 1 99 ? -16.128 8.599 9.804 1.00 72.44 99 GLN A C 1
ATOM 791 O O . GLN A 1 99 ? -15.893 8.721 11.008 1.00 72.44 99 GLN A O 1
ATOM 796 N N . ILE A 1 100 ? -15.221 8.919 8.873 1.00 78.44 100 ILE A N 1
ATOM 797 C CA . ILE A 1 100 ? -13.874 9.400 9.197 1.00 78.44 100 ILE A CA 1
ATOM 798 C C . ILE A 1 100 ? -13.569 10.718 8.501 1.00 78.44 100 ILE A C 1
ATOM 800 O O . ILE A 1 100 ? -13.529 10.812 7.276 1.00 78.44 100 ILE A O 1
ATOM 804 N N . ASP A 1 101 ? -13.220 11.714 9.313 1.00 86.69 101 ASP A N 1
ATOM 805 C CA . ASP A 1 101 ? -12.533 12.901 8.829 1.00 86.69 101 ASP A CA 1
ATOM 806 C C . ASP A 1 101 ? -11.069 12.544 8.536 1.00 86.69 101 ASP A C 1
ATOM 808 O O . ASP A 1 101 ? -10.194 12.514 9.414 1.00 86.69 101 ASP A O 1
ATOM 812 N N . TRP A 1 102 ? -10.802 12.238 7.268 1.00 84.50 102 TRP A N 1
ATOM 813 C CA . TRP A 1 102 ? -9.466 11.898 6.794 1.00 84.50 102 TRP A CA 1
ATOM 814 C C . TRP A 1 102 ? -8.470 13.038 6.990 1.00 84.50 102 TRP A C 1
ATOM 816 O O . TRP A 1 102 ? -7.301 12.779 7.267 1.00 84.50 102 TRP A O 1
ATOM 826 N N . LYS A 1 103 ? -8.910 14.299 6.905 1.00 89.25 103 LYS A N 1
ATOM 827 C CA . LYS A 1 103 ? -8.029 15.456 7.081 1.00 89.25 103 LYS A CA 1
ATOM 828 C C . LYS A 1 103 ? -7.513 15.511 8.516 1.00 89.25 103 LYS A C 1
ATOM 830 O O . LYS A 1 103 ? -6.306 15.635 8.718 1.00 89.25 103 LYS A O 1
ATOM 835 N N . ILE A 1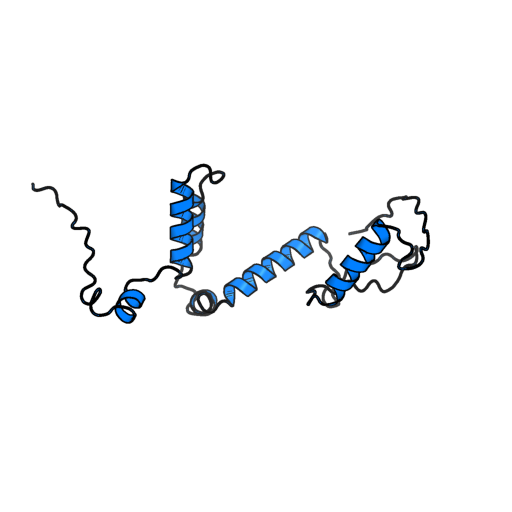 104 ? -8.401 15.356 9.499 1.00 87.50 104 ILE A N 1
ATOM 836 C CA . ILE A 1 104 ? -8.020 15.309 10.918 1.00 87.50 104 ILE A CA 1
ATOM 837 C C . ILE A 1 104 ? -7.183 14.059 11.210 1.00 87.50 104 ILE A C 1
ATOM 839 O O . ILE A 1 104 ? -6.161 14.145 11.889 1.00 87.50 104 ILE A O 1
ATOM 843 N N . THR A 1 105 ? -7.566 12.907 10.659 1.00 87.50 105 THR A N 1
ATOM 844 C CA . THR A 1 105 ? -6.855 11.639 10.876 1.00 87.50 105 THR A CA 1
ATOM 845 C C . THR A 1 105 ? -5.401 11.738 10.420 1.00 87.50 105 THR A C 1
ATOM 847 O O . THR A 1 105 ? -4.482 11.447 11.190 1.00 87.50 105 THR A O 1
ATOM 850 N N . TRP A 1 106 ? -5.163 12.226 9.199 1.00 87.19 106 TRP A N 1
ATOM 851 C CA . TRP A 1 106 ? -3.806 12.416 8.685 1.00 87.19 106 TRP A CA 1
ATOM 852 C C . TRP A 1 106 ? -3.026 13.470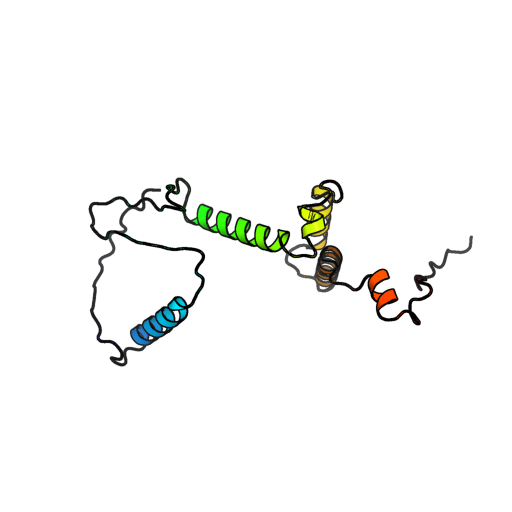 9.461 1.00 87.19 106 TRP A C 1
ATOM 854 O O . TRP A 1 106 ? -1.825 13.297 9.671 1.00 87.19 106 TRP A O 1
ATOM 864 N N . LEU A 1 107 ? -3.698 14.519 9.941 1.00 88.38 107 LEU A N 1
ATOM 865 C CA . LEU A 1 107 ? -3.079 15.531 10.787 1.00 88.38 107 LEU A CA 1
ATOM 866 C C . LEU A 1 107 ? -2.564 14.918 12.102 1.00 88.38 107 LEU A C 1
ATOM 868 O O . LEU A 1 107 ? -1.415 15.153 12.473 1.00 88.38 107 LEU A O 1
ATOM 872 N N . ILE A 1 108 ? -3.358 14.066 12.760 1.00 85.56 108 ILE A N 1
ATOM 873 C CA . ILE A 1 108 ? -2.946 13.337 13.972 1.00 85.56 108 ILE A CA 1
ATOM 874 C C . ILE A 1 108 ? -1.736 12.445 13.677 1.00 85.56 108 ILE A C 1
ATOM 876 O O . ILE A 1 108 ? -0.729 12.517 14.384 1.00 85.56 108 ILE A O 1
ATOM 880 N N . PHE A 1 109 ? -1.786 11.643 12.608 1.00 85.31 109 PHE A N 1
ATOM 881 C CA . PHE A 1 109 ? -0.659 10.786 12.225 1.00 85.31 109 PHE A CA 1
ATOM 882 C C . PHE A 1 109 ? 0.611 11.588 11.930 1.00 85.31 109 PHE A C 1
ATOM 884 O O . PHE A 1 109 ? 1.700 11.162 12.316 1.00 85.31 109 PHE A O 1
ATOM 891 N N . HIS A 1 110 ? 0.480 12.744 11.280 1.00 84.31 110 HIS A N 1
ATOM 892 C CA . HIS A 1 110 ? 1.596 13.632 10.983 1.00 84.31 110 HIS A CA 1
ATOM 893 C C . HIS A 1 110 ? 2.238 14.178 12.265 1.00 84.31 110 HIS A C 1
ATOM 895 O O . HIS A 1 110 ? 3.455 14.083 12.426 1.00 84.31 110 HIS A O 1
ATOM 901 N N . TYR A 1 111 ? 1.436 14.676 13.212 1.00 81.88 111 TYR A N 1
ATOM 902 C CA . TYR A 1 111 ? 1.946 15.159 14.498 1.00 81.88 111 TYR A CA 1
ATOM 903 C C . TYR A 1 111 ? 2.600 14.047 15.324 1.00 81.88 111 TYR A C 1
ATOM 905 O O . TYR A 1 111 ? 3.668 14.248 15.902 1.00 81.88 111 TYR A O 1
ATOM 913 N N . CYS A 1 112 ? 1.998 12.857 15.356 1.00 77.94 112 CYS A N 1
ATOM 914 C CA . CYS A 1 112 ? 2.499 11.747 16.161 1.00 77.94 112 CYS A CA 1
ATOM 915 C C . CYS A 1 112 ? 3.718 11.043 15.555 1.00 77.94 112 CYS A C 1
ATOM 917 O O . CYS A 1 112 ? 4.444 10.381 16.291 1.00 77.94 112 CYS A O 1
ATOM 919 N N . LYS A 1 113 ? 3.972 11.178 14.247 1.00 73.06 113 LYS A N 1
ATOM 920 C CA . LYS A 1 113 ? 5.165 10.615 13.592 1.00 73.06 113 LYS A CA 1
ATOM 921 C C . LYS A 1 113 ? 6.457 11.263 14.107 1.00 73.06 113 LYS A C 1
ATOM 923 O O . LYS A 1 113 ? 7.491 10.600 14.177 1.00 73.06 113 LYS A O 1
ATOM 928 N N . GLY A 1 114 ? 6.389 12.538 14.505 1.00 66.38 114 GLY A N 1
ATOM 929 C CA . GLY A 1 114 ? 7.551 13.338 14.895 1.00 66.38 114 GLY A CA 1
ATOM 930 C C . GLY A 1 114 ? 8.582 13.495 13.767 1.00 66.38 114 GLY A C 1
ATOM 931 O O . GLY A 1 114 ? 8.378 13.052 12.636 1.00 66.38 114 GLY A O 1
ATOM 932 N N . PHE A 1 115 ? 9.720 14.122 14.073 1.00 56.44 115 PHE A N 1
ATOM 933 C CA . PHE A 1 115 ? 10.856 14.199 13.150 1.00 56.44 115 PHE A CA 1
ATOM 934 C C . PHE A 1 115 ? 11.788 12.993 13.345 1.00 56.44 115 PHE A C 1
ATOM 936 O O . PHE A 1 115 ? 12.235 12.719 14.458 1.00 56.44 115 PHE A O 1
ATOM 943 N N . HIS A 1 116 ? 12.096 12.295 12.246 1.00 61.31 116 HIS A N 1
ATOM 944 C CA . HIS A 1 116 ? 13.156 11.276 12.139 1.00 61.31 116 HIS A CA 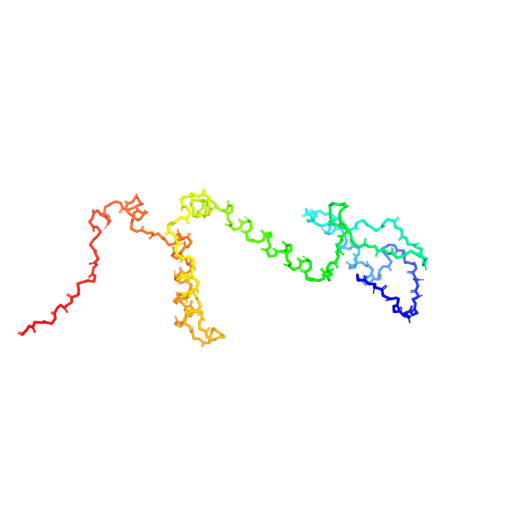1
ATOM 945 C C . HIS A 1 116 ? 13.060 10.060 13.088 1.00 61.31 116 HIS A C 1
ATOM 947 O O . HIS A 1 116 ? 13.999 9.279 13.162 1.00 61.31 116 HIS A O 1
ATOM 953 N N . CYS A 1 117 ? 11.932 9.844 13.780 1.00 58.72 117 CYS A N 1
ATOM 954 C CA . CYS A 1 117 ? 11.760 8.738 14.736 1.00 58.72 117 CYS A CA 1
ATOM 955 C C . CYS A 1 117 ? 12.824 8.709 15.862 1.00 58.72 117 CYS A C 1
ATOM 957 O O . CYS A 1 117 ? 13.157 7.645 16.375 1.00 58.72 117 CYS A O 1
ATOM 959 N N . ASN A 1 118 ? 13.340 9.868 16.286 1.00 68.38 118 ASN A N 1
ATOM 960 C CA . ASN A 1 118 ? 14.492 9.954 17.203 1.00 68.38 118 ASN A CA 1
ATOM 961 C C . ASN A 1 118 ? 14.177 9.659 18.684 1.00 68.38 118 ASN A C 1
ATOM 963 O O . ASN A 1 118 ? 15.083 9.607 19.511 1.00 68.38 118 ASN A O 1
ATOM 967 N N . SER A 1 119 ? 12.903 9.494 19.052 1.00 80.00 119 SER A N 1
ATOM 968 C CA . SER A 1 119 ? 12.496 9.207 20.429 1.00 80.00 119 SER A CA 1
ATOM 969 C C . SER A 1 119 ? 11.677 7.933 20.490 1.00 80.00 119 SER A C 1
ATOM 971 O O . SER A 1 119 ? 10.632 7.809 19.846 1.00 80.00 119 SER A O 1
ATOM 973 N N . MET A 1 120 ? 12.105 7.017 21.354 1.00 82.75 120 MET A N 1
ATOM 974 C CA . MET A 1 120 ? 11.384 5.783 21.633 1.00 82.75 120 MET A CA 1
ATOM 975 C C . MET A 1 120 ? 9.945 6.057 22.110 1.00 82.75 120 MET A C 1
ATOM 977 O O . MET A 1 120 ? 9.024 5.357 21.697 1.00 82.75 120 MET A O 1
ATOM 981 N N . ARG A 1 121 ? 9.713 7.131 22.881 1.00 83.62 121 ARG A N 1
ATOM 982 C CA . ARG A 1 121 ? 8.367 7.532 23.330 1.00 83.62 121 ARG A CA 1
ATOM 983 C C . ARG A 1 121 ? 7.451 7.914 22.164 1.00 83.62 121 ARG A C 1
ATOM 985 O O . ARG A 1 121 ? 6.296 7.499 22.136 1.00 83.62 121 ARG A O 1
ATOM 992 N N . ILE A 1 122 ? 7.965 8.689 21.208 1.00 82.19 122 ILE A N 1
ATOM 993 C CA . ILE A 1 122 ? 7.209 9.110 20.018 1.00 82.19 122 ILE A CA 1
ATOM 994 C C . ILE A 1 122 ? 6.902 7.891 19.142 1.00 82.19 122 ILE A C 1
ATOM 996 O O . ILE A 1 122 ? 5.764 7.714 18.716 1.00 82.19 122 ILE A O 1
ATOM 1000 N N . ASN A 1 123 ? 7.879 6.999 18.955 1.00 84.69 123 ASN A N 1
ATOM 1001 C CA . ASN A 1 123 ? 7.686 5.774 18.185 1.00 84.69 123 ASN A CA 1
ATOM 1002 C C . ASN A 1 123 ? 6.621 4.849 18.807 1.00 84.69 123 ASN A C 1
ATOM 1004 O O . ASN A 1 123 ? 5.775 4.302 18.094 1.00 84.69 123 ASN A O 1
ATOM 1008 N N . TYR A 1 124 ? 6.610 4.709 20.139 1.00 86.62 124 TYR A N 1
ATOM 1009 C CA . TYR A 1 124 ? 5.568 3.955 20.841 1.00 86.62 124 TYR A CA 1
ATOM 1010 C C . TYR A 1 124 ? 4.182 4.567 20.650 1.00 86.62 124 TYR A C 1
ATOM 1012 O O . TYR A 1 124 ? 3.242 3.832 20.355 1.00 86.62 124 TYR A O 1
ATOM 1020 N N . LEU A 1 125 ? 4.053 5.892 20.774 1.00 86.25 125 LEU A N 1
ATOM 1021 C CA . LEU A 1 125 ? 2.780 6.582 20.569 1.00 86.25 125 LEU A CA 1
ATOM 1022 C C . LEU A 1 125 ? 2.276 6.412 19.132 1.00 86.25 125 LEU A C 1
ATOM 1024 O O . LEU A 1 125 ? 1.122 6.044 18.927 1.00 86.25 125 LEU A O 1
ATOM 1028 N N . TRP A 1 126 ? 3.145 6.614 18.141 1.00 86.44 126 TRP A N 1
ATOM 1029 C CA . TRP A 1 126 ? 2.798 6.433 16.734 1.00 86.44 126 TRP A CA 1
ATOM 1030 C C . TRP A 1 126 ? 2.356 4.996 16.438 1.00 86.44 126 TRP A C 1
ATOM 1032 O O . TRP A 1 126 ? 1.305 4.774 15.840 1.00 86.44 126 TRP A O 1
ATOM 1042 N N . THR A 1 127 ? 3.107 4.010 16.940 1.00 88.00 127 THR A N 1
ATOM 1043 C CA . THR A 1 127 ? 2.766 2.587 16.808 1.00 88.00 127 THR A CA 1
ATOM 1044 C C . THR A 1 127 ? 1.440 2.258 17.490 1.00 88.00 127 THR A C 1
ATOM 1046 O O . THR A 1 127 ? 0.641 1.496 16.950 1.00 88.00 127 THR A O 1
ATOM 1049 N N . PHE A 1 128 ? 1.192 2.811 18.678 1.00 88.31 128 PHE A N 1
ATOM 1050 C CA . PHE A 1 128 ? -0.055 2.613 19.408 1.00 88.31 128 PHE A CA 1
ATOM 1051 C C . PHE A 1 128 ? -1.250 3.164 18.625 1.00 88.31 128 PHE A C 1
ATOM 1053 O O . PHE A 1 128 ? -2.214 2.432 18.410 1.00 88.31 128 PHE A O 1
ATOM 1060 N N . ILE A 1 129 ? -1.155 4.401 18.127 1.00 87.94 129 ILE A N 1
ATOM 1061 C CA . ILE A 1 129 ? -2.200 5.039 17.313 1.00 87.94 129 ILE A CA 1
ATOM 1062 C C . ILE A 1 129 ? -2.442 4.248 16.027 1.00 87.94 129 ILE A C 1
ATOM 1064 O O . ILE A 1 129 ? -3.590 3.959 15.704 1.00 87.94 129 ILE A O 1
ATOM 1068 N N . ALA A 1 130 ? -1.383 3.823 15.331 1.00 87.31 130 ALA A N 1
ATOM 1069 C CA . ALA A 1 130 ? -1.508 3.003 14.129 1.00 87.31 130 ALA A CA 1
ATOM 1070 C C . ALA A 1 130 ? -2.228 1.678 14.422 1.00 87.31 130 ALA A C 1
ATOM 1072 O O . ALA A 1 130 ? -3.190 1.325 13.745 1.00 87.31 130 ALA A O 1
ATOM 1073 N N . LYS A 1 131 ? -1.815 0.951 15.469 1.00 88.19 131 LYS A N 1
ATOM 1074 C CA . LYS A 1 131 ? -2.459 -0.314 15.853 1.00 88.19 131 LYS A CA 1
ATOM 1075 C C . LYS A 1 131 ? -3.913 -0.123 16.293 1.00 88.19 131 LYS A C 1
ATOM 1077 O O . LYS A 1 131 ? -4.725 -1.020 16.070 1.00 88.19 131 LYS A O 1
ATOM 1082 N N . LEU A 1 132 ? -4.237 1.012 16.912 1.00 86.06 132 LEU A N 1
ATOM 1083 C CA . LEU A 1 132 ? -5.601 1.367 17.293 1.00 86.06 132 LEU A CA 1
ATOM 1084 C C . LEU A 1 132 ? -6.459 1.663 16.058 1.00 86.06 132 LEU A C 1
ATOM 1086 O O . LEU A 1 132 ? -7.540 1.095 15.930 1.00 86.06 132 LEU A O 1
ATOM 1090 N N . PHE A 1 133 ? -5.943 2.461 15.120 1.00 83.94 133 PHE A N 1
ATOM 1091 C CA . PHE A 1 133 ? -6.598 2.769 13.847 1.00 83.94 133 PHE A CA 1
ATOM 1092 C C . PHE A 1 133 ? -6.897 1.501 13.033 1.00 83.94 133 PHE A C 1
ATOM 1094 O O . PHE A 1 133 ? -8.006 1.328 12.538 1.00 83.94 133 PHE A O 1
ATOM 1101 N N . TYR A 1 134 ? -5.959 0.550 12.999 1.00 82.94 134 TYR A N 1
ATOM 1102 C CA . TYR A 1 134 ? -6.141 -0.745 12.334 1.00 82.94 134 TYR A CA 1
ATOM 1103 C C . TYR A 1 134 ? -6.988 -1.767 13.104 1.00 82.94 134 TYR A C 1
ATOM 1105 O O . TYR A 1 134 ? -7.109 -2.915 12.664 1.00 82.94 134 TYR A O 1
ATOM 1113 N N . LYS A 1 135 ? -7.541 -1.390 14.266 1.00 80.31 135 LYS A N 1
ATOM 1114 C CA . LYS A 1 135 ? -8.280 -2.287 15.170 1.00 80.31 135 LYS A CA 1
ATOM 1115 C C . LYS A 1 135 ? -7.481 -3.560 15.532 1.00 80.31 135 LYS A C 1
ATOM 1117 O O . LYS A 1 135 ? -8.060 -4.610 15.797 1.00 80.31 135 LYS A O 1
ATOM 1122 N N . ILE A 1 136 ? -6.143 -3.483 15.538 1.00 84.50 136 ILE A N 1
ATOM 1123 C CA . ILE A 1 136 ? -5.238 -4.602 15.875 1.00 84.50 136 ILE A CA 1
ATOM 1124 C C . ILE A 1 136 ? -5.190 -4.806 17.390 1.00 84.50 136 ILE A C 1
ATOM 1126 O O . ILE A 1 136 ? -5.027 -5.928 17.875 1.00 84.50 136 ILE A O 1
ATOM 1130 N N . LEU A 1 137 ? -5.316 -3.718 18.151 1.00 85.62 137 LEU A N 1
ATOM 1131 C CA . LEU A 1 137 ? -5.386 -3.805 19.603 1.00 85.62 137 LEU A CA 1
ATOM 1132 C C . LEU A 1 137 ? -6.743 -4.380 20.019 1.00 85.62 137 LEU A C 1
ATOM 1134 O O . LEU A 1 137 ? -7.773 -3.934 19.511 1.00 85.62 137 LEU A O 1
ATOM 1138 N N . PRO A 1 138 ? -6.770 -5.347 20.952 1.00 78.56 138 PRO A N 1
ATOM 1139 C CA . PRO A 1 138 ? -8.019 -5.868 21.473 1.00 78.56 138 PRO A CA 1
ATOM 1140 C C . PRO A 1 138 ? -8.728 -4.751 22.240 1.00 78.56 138 PRO A C 1
ATOM 1142 O O . PRO A 1 138 ? -8.332 -4.375 23.342 1.00 78.56 138 PRO A O 1
ATOM 1145 N N . LEU A 1 139 ? -9.768 -4.201 21.620 1.00 79.31 139 LEU A N 1
ATOM 1146 C CA . LEU A 1 139 ? -10.649 -3.233 22.256 1.00 79.31 139 LEU A CA 1
ATOM 1147 C C . LEU A 1 139 ? -11.465 -3.916 23.350 1.00 79.31 139 LEU A C 1
ATOM 1149 O O . LEU A 1 139 ? -11.587 -5.144 23.372 1.00 79.31 139 LEU A O 1
ATOM 1153 N N . GLY A 1 140 ? -12.058 -3.104 24.226 1.00 79.06 140 GLY A N 1
ATOM 1154 C CA . GLY A 1 140 ? -12.909 -3.581 25.310 1.00 79.06 140 GLY A CA 1
ATOM 1155 C C . GLY A 1 140 ? -13.868 -4.673 24.837 1.00 79.06 140 GLY A C 1
ATOM 1156 O O . GLY A 1 140 ? -13.788 -5.800 25.311 1.00 79.06 140 GLY A O 1
ATOM 1157 N N . SER A 1 141 ? -14.688 -4.406 23.825 1.00 78.31 141 SER A N 1
ATOM 1158 C CA . SER A 1 141 ? -15.640 -5.382 23.268 1.00 78.31 141 SER A CA 1
ATOM 1159 C C . SER A 1 141 ? -15.028 -6.762 22.964 1.00 78.31 141 SER A C 1
ATOM 1161 O O . SER A 1 141 ? -15.591 -7.785 23.352 1.00 78.31 141 SER A O 1
ATOM 1163 N N . ILE A 1 142 ? -13.837 -6.812 22.357 1.00 82.38 142 ILE A N 1
ATOM 1164 C CA . ILE A 1 142 ? -13.111 -8.061 22.068 1.00 82.38 142 ILE A CA 1
ATOM 1165 C C . ILE A 1 142 ? -12.635 -8.731 23.364 1.00 82.38 142 ILE A C 1
ATOM 1167 O O . ILE A 1 142 ? -12.713 -9.954 23.501 1.00 82.38 142 ILE A O 1
ATOM 1171 N N . LEU A 1 143 ? -12.143 -7.948 24.323 1.00 84.44 143 LEU A N 1
ATOM 1172 C CA . LEU A 1 143 ? -11.713 -8.440 25.632 1.00 84.44 143 LEU A CA 1
ATOM 1173 C C . LEU A 1 143 ? -12.886 -9.017 26.441 1.00 84.44 143 LEU A C 1
ATOM 1175 O O . LEU A 1 143 ? -12.729 -10.086 27.029 1.00 84.44 143 LEU A O 1
ATOM 1179 N N . ALA A 1 144 ? -14.065 -8.386 26.403 1.00 84.69 144 ALA A N 1
ATOM 1180 C CA . ALA A 1 144 ? -15.298 -8.909 27.001 1.00 84.69 144 ALA A CA 1
ATOM 1181 C C . ALA A 1 144 ? -15.693 -10.263 26.422 1.00 84.69 144 ALA A C 1
ATOM 1183 O O . ALA A 1 144 ? -15.998 -11.175 27.183 1.00 84.69 144 ALA A O 1
ATOM 1184 N N . ILE A 1 145 ? -15.630 -10.424 25.099 1.00 84.62 145 ILE A N 1
ATOM 1185 C CA . ILE A 1 145 ? -15.933 -11.705 24.449 1.00 84.62 145 ILE A CA 1
ATOM 1186 C C . ILE A 1 145 ? -14.916 -12.775 24.869 1.00 84.62 145 ILE A C 1
ATOM 1188 O O . ILE A 1 145 ? -15.286 -13.892 25.223 1.00 84.62 145 ILE A O 1
ATOM 1192 N N . ARG A 1 146 ? -13.618 -12.444 24.856 1.00 87.12 146 ARG A N 1
ATOM 1193 C CA . ARG A 1 146 ? -12.541 -13.412 25.129 1.00 87.12 146 ARG A CA 1
ATOM 1194 C C . ARG A 1 146 ? -12.423 -13.795 26.603 1.00 87.12 146 ARG A C 1
ATOM 1196 O O . ARG A 1 146 ? -12.049 -14.926 26.911 1.00 87.12 146 ARG A O 1
ATOM 1203 N N . LYS A 1 147 ? -12.675 -12.861 27.522 1.00 86.88 147 LYS A N 1
ATOM 1204 C CA . LYS A 1 147 ? -12.564 -13.058 28.976 1.00 86.88 147 LYS A CA 1
ATOM 1205 C C . LYS A 1 147 ? -13.748 -12.398 29.708 1.00 86.88 147 LYS A C 1
ATOM 1207 O O . LYS A 1 147 ? -13.545 -11.447 30.465 1.00 86.88 147 LYS A O 1
ATOM 1212 N N . PRO A 1 148 ? -14.970 -12.950 29.582 1.00 84.88 148 PRO A N 1
ATOM 1213 C CA . PRO A 1 148 ? -16.187 -12.327 30.113 1.00 84.88 148 PRO A CA 1
ATOM 1214 C C . PRO A 1 148 ? -16.155 -12.129 31.627 1.00 84.88 148 PRO A C 1
ATOM 1216 O O . PRO A 1 148 ? -16.654 -11.134 32.132 1.00 84.88 148 PRO A O 1
ATOM 1219 N N . LYS A 1 149 ? -15.524 -13.056 32.363 1.00 85.56 149 LYS A N 1
ATOM 1220 C CA . LYS A 1 149 ? -15.387 -12.964 33.825 1.00 85.56 149 LYS A CA 1
ATOM 1221 C C . LYS A 1 149 ? -14.535 -11.769 34.269 1.00 85.56 149 LYS A C 1
ATOM 1223 O O . LYS A 1 149 ? -14.834 -11.180 35.297 1.00 85.56 149 LYS A O 1
ATOM 1228 N N . LEU A 1 150 ? -13.489 -11.429 33.508 1.00 80.75 150 LEU A N 1
ATOM 1229 C CA . LEU A 1 150 ? -12.544 -10.360 33.855 1.00 80.75 150 LEU A CA 1
ATOM 1230 C C . LEU A 1 150 ? -13.048 -8.981 33.411 1.00 80.75 150 LEU A C 1
ATOM 1232 O O . LEU A 1 150 ? -12.796 -7.989 34.083 1.00 80.75 150 LEU A O 1
ATOM 1236 N N . TYR A 1 151 ? -13.777 -8.929 32.297 1.00 81.81 151 TYR A N 1
ATOM 1237 C CA . TYR A 1 151 ? -14.252 -7.685 31.686 1.00 81.81 151 TYR A CA 1
ATOM 1238 C C . TYR A 1 151 ? -15.782 -7.537 31.741 1.00 81.81 151 TYR A C 1
ATOM 1240 O O . TYR A 1 151 ? -16.361 -6.865 30.891 1.00 81.81 151 TYR A O 1
ATOM 1248 N N . LYS A 1 152 ? -16.442 -8.164 32.729 1.00 74.25 152 LYS A N 1
ATOM 1249 C CA . LYS A 1 152 ? -17.905 -8.107 32.925 1.00 74.25 152 LYS A CA 1
ATOM 1250 C C . LYS A 1 152 ? -18.397 -6.679 33.163 1.00 74.25 152 LYS A C 1
ATOM 1252 O O . LYS A 1 152 ? -19.450 -6.287 32.677 1.00 74.25 152 LYS A O 1
ATOM 1257 N N . GLU A 1 153 ? -17.599 -5.905 33.886 1.00 74.38 153 GLU A N 1
ATOM 1258 C CA . GLU A 1 153 ? -17.799 -4.483 34.119 1.00 74.38 153 GLU A CA 1
ATOM 1259 C C . GLU A 1 153 ? -16.549 -3.779 33.595 1.00 74.38 153 GLU A C 1
ATOM 1261 O O . GLU A 1 153 ? -15.513 -3.787 34.259 1.00 74.38 153 GLU A O 1
ATOM 1266 N N . MET A 1 154 ? -16.597 -3.215 32.384 1.00 67.69 154 MET A N 1
ATOM 1267 C CA . MET A 1 154 ? -15.491 -2.408 31.845 1.00 67.69 154 MET A CA 1
ATOM 1268 C C . MET A 1 154 ? -15.371 -1.089 32.592 1.00 67.69 154 MET A C 1
ATOM 1270 O O . MET A 1 154 ? -15.703 -0.022 32.087 1.00 67.69 154 MET A O 1
ATOM 1274 N N . LYS A 1 155 ? -14.903 -1.165 33.829 1.00 69.06 155 LYS A N 1
ATOM 1275 C CA . LYS A 1 155 ? -14.573 -0.004 34.631 1.00 69.06 155 LYS A CA 1
ATOM 1276 C C . LYS A 1 155 ? -13.134 0.364 34.303 1.00 69.06 155 LYS A C 1
ATOM 1278 O O . LYS A 1 155 ? -12.220 -0.438 34.492 1.00 69.06 155 LYS A O 1
ATOM 1283 N N . CYS A 1 156 ? -12.932 1.568 33.774 1.00 59.12 156 CYS A N 1
ATOM 1284 C CA . CYS A 1 156 ? -11.593 2.130 33.668 1.00 59.12 156 CYS A CA 1
ATOM 1285 C C . CYS A 1 156 ? -11.019 2.216 35.091 1.00 59.12 156 CYS A C 1
ATOM 1287 O O . CYS A 1 156 ? -11.583 2.898 35.944 1.00 59.12 156 CYS A O 1
ATOM 1289 N N . ILE A 1 157 ? -9.931 1.493 35.371 1.00 58.47 157 ILE A N 1
ATOM 1290 C CA . ILE A 1 157 ? -9.312 1.450 36.711 1.00 58.47 157 ILE A CA 1
ATOM 1291 C C . ILE A 1 157 ? -8.637 2.793 37.051 1.00 58.47 157 ILE A C 1
ATOM 1293 O O . ILE A 1 157 ? -8.294 3.052 38.204 1.00 58.47 157 ILE A O 1
ATOM 1297 N N . ILE A 1 158 ? -8.503 3.695 36.073 1.00 48.12 158 ILE A N 1
ATOM 1298 C CA . ILE A 1 158 ? -8.048 5.065 36.301 1.00 48.12 158 ILE A CA 1
ATOM 1299 C C . ILE A 1 158 ? -9.189 5.844 36.964 1.00 48.12 158 ILE A C 1
ATOM 1301 O O . ILE A 1 158 ? -9.975 6.532 36.316 1.00 48.12 158 ILE A O 1
ATOM 1305 N N . LYS A 1 159 ? -9.276 5.732 38.292 1.00 41.75 159 LYS A N 1
ATOM 1306 C CA . LYS A 1 159 ? -9.914 6.752 39.119 1.00 41.75 159 LYS A CA 1
ATOM 1307 C C . LYS A 1 159 ? -9.115 8.036 38.918 1.00 41.75 159 LYS A C 1
ATOM 1309 O O . LYS A 1 159 ? -7.995 8.148 39.414 1.00 41.75 159 LYS A O 1
ATOM 1314 N N . TYR A 1 160 ? -9.675 8.999 38.192 1.00 44.56 160 TYR A N 1
ATOM 1315 C CA . TYR A 1 160 ? -9.236 10.378 38.336 1.00 44.56 160 TYR A CA 1
ATOM 1316 C C . TYR A 1 160 ? -9.424 10.735 39.809 1.00 44.56 160 TYR A C 1
ATOM 1318 O O . TYR A 1 160 ? -10.543 10.740 40.317 1.00 44.56 160 TYR A O 1
ATOM 1326 N N . ARG A 1 161 ? -8.312 10.953 40.511 1.00 40.53 161 ARG A N 1
ATOM 1327 C CA . ARG A 1 161 ? -8.318 11.633 41.799 1.00 40.53 161 ARG A CA 1
ATOM 1328 C C . ARG A 1 161 ? -8.756 13.059 41.483 1.00 40.53 161 ARG A C 1
ATOM 1330 O O . ARG A 1 161 ? -7.951 13.852 41.004 1.00 40.53 161 ARG A O 1
ATOM 1337 N N . THR A 1 162 ? -10.047 13.339 41.620 1.00 38.84 162 THR A N 1
ATOM 1338 C CA . THR A 1 162 ? -10.533 14.715 41.686 1.00 38.84 162 THR A CA 1
ATOM 1339 C C . THR A 1 162 ? -9.800 15.375 42.854 1.00 38.84 162 THR A C 1
ATOM 1341 O O . THR A 1 162 ? -9.769 14.777 43.931 1.00 38.84 162 THR A O 1
ATOM 1344 N N . PRO A 1 163 ? -9.124 16.518 42.659 1.00 45.69 163 PRO A N 1
ATOM 1345 C CA . PRO A 1 163 ? -8.600 17.266 43.787 1.00 45.69 163 PRO A CA 1
ATOM 1346 C C . PRO A 1 163 ? -9.797 17.749 44.608 1.00 45.69 163 PRO A C 1
ATOM 1348 O O . PRO A 1 163 ? -10.702 18.379 44.060 1.00 45.69 163 PRO A O 1
ATOM 1351 N N . ASP A 1 164 ? -9.822 17.369 45.882 1.00 46.44 164 ASP A N 1
ATOM 1352 C CA . ASP A 1 164 ? -10.788 17.882 46.846 1.00 46.44 164 ASP A CA 1
ATOM 1353 C C . ASP A 1 164 ? -10.603 19.405 46.958 1.00 46.44 164 ASP A C 1
ATOM 1355 O O . ASP A 1 164 ? -9.470 19.897 46.979 1.00 46.44 164 ASP A O 1
ATOM 1359 N N . ILE A 1 165 ? -11.736 20.112 46.922 1.00 43.78 165 ILE A N 1
ATOM 1360 C CA . ILE A 1 165 ? -11.882 21.574 46.999 1.00 43.78 165 ILE A CA 1
ATOM 1361 C C . ILE A 1 165 ? -11.395 22.086 48.355 1.00 43.78 165 ILE A C 1
ATOM 1363 O O . ILE A 1 165 ? -11.723 21.431 49.371 1.00 43.78 165 ILE A O 1
#

Secondary structure (DSSP, 8-state):
---PPP----------TTSS-HHHHHHHHHHHHHTTS--S---------TT--PPPEETTEE--S-HHHHHHHHHHHHHHHHHHHSHHHHHHHHS-TTS--HHHHHHHHHHHH-STT--HHHHHHHHHHHHHHTT-S--HHHHHHH-TTTSSS---S----PPP-

Sequence (165 aa):
MLIREAFINLKLVKIKGHSGIIGNDIADKLAKKGRCGNNLFRNNVDFINNILSYFPVFIDKPIEVNIRRFILKILATGEATEWSLLKNNQELCYGDVNQIDWKITWLIFHYCKGFHCNSMRINYLWTFIAKLFYKILPLGSILAIRKPKLYKEMKCIIKYRTPDI

Radius of gyration: 27.37 Å; chains: 1; bounding box: 53×46×83 Å

pLDDT: mean 76.16, std 15.1, range [37.53, 93.94]

Foldseek 3Di:
DFPDDDPDDDDDDDDDPPPPPPVNVVVVVVVVVVVPDPDPDDPDPPDDDPVDRDFDDDPNHGDPDDPVVVVVVVVVVVVVVVVCPPPLNVCDNPNDVPPDPPVVLVVVLVVLCDPPVPDPVSVVSNVVSVCVVSVVDCDLVNCCVVPVPVSVPVDDPPDPPDPDD

InterPro domains:
  IPR002156 Ribonuclease H domain [PS50879] (1-36)
  IPR012337 Ribonuclease H-like superfamily [SSF53098] (8-36)
  IPR036397 Ribonuclease H superfamily [G3DSA:3.30.420.10] (1-40)